Protein AF-A0A3D1ASD7-F1 (afdb_monomer_lite)

Foldseek 3Di:
DDDPPPPPDDDPPPPPDDDDDDDDDPVVQVVLCVVCVVVVHDSVVSVVVVVVVVVPPPPVVPDPDPVVVVVVVVVVCVCVVVDDPDDPCCPDPCNVCVPPD

Radius of gyration: 28.68 Å; chains: 1; bounding box: 88×44×46 Å

Sequence (101 aa):
MTILKLQALHEREVHISVRILIDIKPEVHQELSRQAAASGVEIGDYAASLLELAAHVPAELTEFSETTLAQTLQELAQFSHKIPLLPDEAFSRESLYRDHN

pLDDT: mean 79.61, std 16.66, range [39.66, 97.88]

Structure (mmCIF, N/CA/C/O backbone):
data_AF-A0A3D1ASD7-F1
#
_entry.id   AF-A0A3D1ASD7-F1
#
loop_
_atom_site.group_PDB
_atom_site.id
_atom_site.type_symbol
_atom_site.label_atom_id
_atom_site.label_alt_id
_atom_site.label_comp_id
_atom_site.label_asym_id
_atom_site.label_entity_id
_atom_site.label_seq_id
_atom_site.pdbx_PDB_ins_code
_atom_site.Cartn_x
_atom_site.Cartn_y
_atom_site.Cartn_z
_atom_site.occupancy
_atom_site.B_iso_or_equiv
_atom_site.auth_seq_id
_atom_site.auth_comp_id
_atom_site.auth_asym_id
_atom_site.auth_atom_id
_atom_site.pdbx_PDB_model_num
ATOM 1 N N . MET A 1 1 ? -42.836 26.581 -17.651 1.00 39.66 1 MET A N 1
ATOM 2 C CA . MET A 1 1 ? -41.770 26.836 -18.641 1.00 39.66 1 MET A CA 1
ATOM 3 C C . MET A 1 1 ? -40.619 27.520 -17.901 1.00 39.66 1 MET A C 1
ATOM 5 O O . MET A 1 1 ? -40.425 28.711 -18.049 1.00 39.66 1 MET A O 1
ATOM 9 N N . THR A 1 2 ? -39.964 26.926 -16.898 1.00 40.97 2 THR A N 1
ATOM 10 C CA . THR A 1 2 ? -39.354 25.585 -16.788 1.00 40.97 2 THR A CA 1
ATOM 11 C C . THR A 1 2 ? -38.426 25.320 -17.953 1.00 40.97 2 THR A C 1
ATOM 13 O O . THR A 1 2 ? -38.898 24.679 -18.871 1.00 40.97 2 THR A O 1
ATOM 16 N N . ILE A 1 3 ? -37.207 25.874 -17.941 1.00 44.91 3 ILE A N 1
ATOM 17 C CA . ILE A 1 3 ? -35.897 25.208 -18.124 1.00 44.91 3 ILE A CA 1
ATOM 18 C C . ILE A 1 3 ? -34.849 26.198 -17.559 1.00 44.91 3 ILE A C 1
ATOM 20 O O . ILE A 1 3 ? -35.084 27.398 -17.629 1.00 44.91 3 ILE A O 1
ATOM 24 N N . LEU A 1 4 ? -33.728 25.710 -17.012 1.00 43.75 4 LEU A N 1
ATOM 25 C CA . LEU A 1 4 ? -32.576 26.449 -16.439 1.00 43.75 4 LEU A CA 1
ATOM 26 C C . LEU A 1 4 ? -32.533 26.584 -14.903 1.00 43.75 4 LEU A C 1
ATOM 28 O O . LEU A 1 4 ? -32.092 27.583 -14.351 1.00 43.75 4 LEU A O 1
ATOM 32 N N . LYS A 1 5 ? -32.882 25.507 -14.190 1.00 51.91 5 LYS A N 1
ATOM 33 C CA . LYS A 1 5 ? -32.168 25.128 -12.951 1.00 51.91 5 LYS A CA 1
ATOM 34 C C . LYS A 1 5 ? -31.427 23.802 -13.162 1.00 51.91 5 LYS A C 1
ATOM 36 O O . LYS A 1 5 ? -31.602 22.864 -12.395 1.00 51.91 5 LYS A O 1
ATOM 41 N N . LEU A 1 6 ? -30.658 23.693 -14.248 1.00 50.25 6 LEU A N 1
ATOM 42 C CA . LEU A 1 6 ? -29.990 22.445 -14.633 1.00 50.25 6 LEU A CA 1
ATOM 43 C C . LEU A 1 6 ? -28.463 22.584 -14.690 1.00 50.25 6 LEU A C 1
ATOM 45 O O . LEU A 1 6 ? -27.847 22.226 -15.682 1.00 50.25 6 LEU A O 1
ATOM 49 N N . GLN A 1 7 ? -27.858 23.103 -13.620 1.00 50.31 7 GLN A N 1
ATOM 50 C CA . GLN A 1 7 ? -26.409 22.978 -13.382 1.00 50.31 7 GLN A CA 1
ATOM 51 C C . GLN A 1 7 ? -26.071 22.615 -11.923 1.00 50.31 7 GLN A C 1
ATOM 53 O O . GLN A 1 7 ? -24.938 22.771 -11.494 1.00 50.31 7 GLN A O 1
ATOM 58 N N . ALA A 1 8 ? -27.034 22.086 -11.158 1.00 51.97 8 ALA A N 1
ATOM 59 C CA . ALA A 1 8 ? -26.815 21.611 -9.784 1.00 51.97 8 ALA A CA 1
ATOM 60 C C . ALA A 1 8 ? -26.822 20.072 -9.672 1.00 51.97 8 ALA A C 1
ATOM 62 O O . ALA A 1 8 ? -27.269 19.520 -8.671 1.00 51.97 8 ALA A O 1
ATOM 63 N N . LEU A 1 9 ? -26.375 19.374 -10.717 1.00 51.78 9 LEU A N 1
ATOM 64 C CA . LEU A 1 9 ? -26.128 17.931 -10.704 1.00 51.78 9 LEU A CA 1
ATOM 65 C C . LEU A 1 9 ? -24.933 17.642 -11.623 1.00 51.78 9 LEU A C 1
ATOM 67 O O . LEU A 1 9 ? -25.093 17.115 -12.719 1.00 51.78 9 LEU A O 1
ATOM 71 N N . HIS A 1 10 ? -23.735 18.047 -11.210 1.00 45.78 10 HIS A N 1
ATOM 72 C CA . HIS A 1 10 ? -22.525 17.392 -11.696 1.00 45.78 10 HIS A CA 1
ATOM 73 C C . HIS A 1 10 ? -21.999 1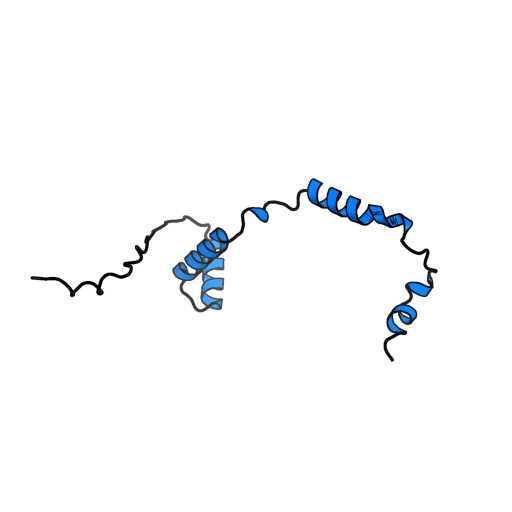6.543 -10.547 1.00 45.78 10 HIS A C 1
ATOM 75 O O . HIS A 1 10 ? -21.702 17.062 -9.476 1.00 45.78 10 HIS A O 1
ATOM 81 N N . GLU A 1 11 ? -22.034 15.234 -10.792 1.00 52.84 11 GLU A N 1
ATOM 82 C CA . GLU A 1 11 ? -21.264 14.203 -10.104 1.00 52.84 11 GLU A CA 1
ATOM 83 C C . GLU A 1 11 ? -21.487 14.117 -8.593 1.00 52.84 11 GLU A C 1
ATOM 85 O O . GLU A 1 11 ? -20.668 14.500 -7.766 1.00 52.84 11 GLU A O 1
ATOM 90 N N . ARG A 1 12 ? -22.588 13.457 -8.216 1.00 51.38 12 ARG A N 1
ATOM 91 C CA . ARG A 1 12 ? -22.486 12.577 -7.051 1.00 51.38 12 ARG A CA 1
ATOM 92 C C . ARG A 1 12 ? -21.546 11.447 -7.459 1.00 51.38 12 ARG A C 1
ATOM 94 O O . ARG A 1 12 ? -22.014 10.458 -8.019 1.00 51.38 12 ARG A O 1
ATOM 101 N N . GLU A 1 13 ? -20.245 11.618 -7.231 1.00 51.94 13 GLU A N 1
ATOM 102 C CA . GLU A 1 13 ? -19.344 10.478 -7.098 1.00 51.94 13 GLU A CA 1
ATOM 103 C C . GLU A 1 13 ? -20.025 9.508 -6.136 1.00 51.94 13 GLU A C 1
ATOM 105 O O . GLU A 1 13 ? -20.295 9.824 -4.972 1.00 51.94 13 GLU A O 1
ATOM 110 N N . VAL A 1 14 ? -20.417 8.345 -6.648 1.00 59.00 14 VAL A N 1
ATOM 111 C CA . VAL A 1 14 ? -20.879 7.263 -5.793 1.00 59.00 14 VAL A CA 1
ATOM 112 C C . VAL A 1 14 ? -19.628 6.780 -5.080 1.00 59.00 14 VAL A C 1
ATOM 114 O O . VAL A 1 14 ? -18.904 5.936 -5.595 1.00 59.00 14 VAL A O 1
ATOM 117 N N . HIS A 1 15 ? -19.349 7.347 -3.908 1.00 62.66 15 HIS A N 1
ATOM 118 C CA . HIS A 1 15 ? -18.397 6.762 -2.980 1.00 62.66 15 HIS A CA 1
ATOM 119 C C . HIS A 1 15 ? -18.934 5.380 -2.610 1.00 62.66 15 HIS A C 1
ATOM 121 O O . HIS A 1 15 ? -19.847 5.240 -1.791 1.00 62.66 15 HIS A O 1
ATOM 127 N N . ILE A 1 16 ? -18.404 4.348 -3.262 1.00 78.31 16 ILE A N 1
ATOM 128 C CA . ILE A 1 16 ? -18.653 2.965 -2.877 1.00 78.31 16 ILE A CA 1
ATOM 129 C C . ILE A 1 16 ? -17.920 2.772 -1.550 1.00 78.31 16 ILE A C 1
ATOM 131 O O . ILE A 1 16 ? -16.711 2.568 -1.513 1.00 78.31 16 ILE A O 1
ATOM 135 N N . SER A 1 17 ? -18.645 2.903 -0.440 1.00 79.88 17 SER A N 1
ATOM 136 C CA . SER A 1 17 ? -18.106 2.597 0.882 1.00 79.88 17 SER A CA 1
ATOM 137 C C . SER A 1 17 ? -18.180 1.090 1.103 1.00 79.88 17 SER A C 1
ATOM 139 O O . SER A 1 17 ? -19.266 0.509 1.137 1.00 79.88 17 SER A O 1
ATOM 141 N N . VAL A 1 18 ? -17.017 0.460 1.249 1.00 82.44 18 VAL A N 1
ATOM 142 C CA . VAL A 1 18 ? -16.884 -0.959 1.587 1.00 82.44 18 VAL A CA 1
ATOM 143 C C . VAL A 1 18 ? -16.427 -1.067 3.039 1.00 82.44 18 VAL A C 1
ATOM 145 O O . VAL A 1 18 ? -15.540 -0.336 3.472 1.00 82.44 18 VAL A O 1
ATOM 148 N N . ARG A 1 19 ? -17.031 -1.979 3.808 1.00 89.19 19 ARG A N 1
ATOM 149 C CA . ARG A 1 19 ? -16.563 -2.353 5.150 1.00 89.19 19 ARG A CA 1
ATOM 150 C C . ARG A 1 19 ? -16.084 -3.793 5.117 1.00 89.19 19 ARG A C 1
ATOM 152 O O . ARG A 1 19 ? -16.832 -4.674 4.704 1.00 89.19 19 ARG A O 1
ATOM 159 N N . ILE A 1 20 ? -14.857 -4.014 5.568 1.00 87.25 20 ILE A N 1
ATOM 160 C CA . ILE A 1 20 ? -14.216 -5.327 5.601 1.00 87.25 20 ILE A CA 1
ATOM 161 C C . ILE A 1 20 ? -13.856 -5.622 7.057 1.00 87.25 20 ILE A C 1
ATOM 163 O O . ILE A 1 20 ? -13.327 -4.753 7.747 1.00 87.25 20 ILE A O 1
ATOM 167 N N . LEU A 1 21 ? -14.162 -6.832 7.524 1.00 92.50 21 LEU A N 1
ATOM 168 C CA . LEU A 1 21 ? -13.606 -7.369 8.764 1.00 92.50 21 LEU A CA 1
ATOM 169 C C . LEU A 1 21 ? -12.530 -8.385 8.397 1.00 92.50 21 LEU A C 1
ATOM 171 O O . LEU A 1 21 ? -12.763 -9.251 7.555 1.00 92.50 21 LEU A O 1
ATOM 175 N N . ILE A 1 22 ? -11.360 -8.254 9.012 1.00 90.19 22 ILE A N 1
ATOM 176 C CA . ILE A 1 22 ? -10.204 -9.108 8.752 1.00 90.19 22 ILE A CA 1
ATOM 177 C C . ILE A 1 22 ? -9.676 -9.586 10.097 1.00 90.19 22 ILE A C 1
ATOM 179 O O . ILE A 1 22 ? -9.293 -8.773 10.938 1.00 90.19 22 ILE A O 1
ATOM 183 N N . ASP A 1 23 ? -9.626 -10.900 10.277 1.00 95.00 23 ASP A N 1
ATOM 184 C CA . ASP A 1 23 ? -8.918 -11.500 11.399 1.00 95.00 23 ASP A CA 1
ATOM 185 C C . ASP A 1 23 ? -7.422 -11.533 11.080 1.00 95.00 23 ASP A C 1
ATOM 187 O O . ASP A 1 23 ? -6.980 -12.177 10.125 1.00 95.00 23 ASP A O 1
ATOM 191 N N . ILE A 1 24 ? -6.631 -10.832 11.887 1.00 94.25 24 ILE A N 1
ATOM 192 C CA . ILE A 1 24 ? -5.173 -10.809 11.777 1.00 94.25 24 ILE A CA 1
ATOM 193 C C . ILE A 1 24 ? -4.537 -11.352 13.049 1.00 94.25 24 ILE A C 1
ATOM 195 O O . ILE A 1 24 ? -5.100 -11.278 14.142 1.00 94.25 24 ILE A O 1
ATOM 199 N N . LYS A 1 25 ? -3.332 -11.903 12.904 1.00 97.75 25 LYS A N 1
ATOM 200 C CA . LYS A 1 25 ? -2.566 -12.396 14.049 1.00 97.75 25 LYS A CA 1
ATOM 201 C C . LYS A 1 25 ? -2.216 -11.241 15.005 1.00 97.75 25 LYS A C 1
ATOM 203 O O . LYS A 1 25 ? -1.973 -10.127 14.527 1.00 97.75 25 LYS A O 1
ATOM 208 N N . PRO A 1 26 ? -2.119 -11.487 16.324 1.00 97.25 26 PRO A N 1
ATOM 209 C CA . PRO A 1 26 ? -1.800 -10.446 17.303 1.00 97.25 26 PRO A CA 1
ATOM 210 C C . PRO A 1 26 ? -0.493 -9.699 17.009 1.00 97.25 26 PRO A C 1
ATOM 212 O O . PRO A 1 26 ? -0.427 -8.484 17.184 1.00 97.25 26 PRO A O 1
ATOM 215 N N . GLU A 1 27 ? 0.529 -10.398 16.514 1.00 97.06 27 GLU A N 1
ATOM 216 C CA . GLU A 1 27 ? 1.836 -9.810 16.196 1.00 97.06 27 GLU A CA 1
ATOM 217 C C . GLU A 1 27 ? 1.730 -8.825 15.024 1.00 97.06 27 GLU A C 1
ATOM 219 O O . GLU A 1 27 ? 2.351 -7.765 15.027 1.00 97.06 27 GLU A O 1
ATOM 224 N N . VAL A 1 28 ? 0.881 -9.147 14.043 1.00 96.25 28 VAL A N 1
ATOM 225 C CA . VAL A 1 28 ? 0.615 -8.284 12.885 1.00 96.25 28 VAL A CA 1
ATOM 226 C C . VAL A 1 28 ? -0.157 -7.040 13.318 1.00 96.25 28 VAL A C 1
ATOM 228 O O . VAL A 1 28 ? 0.170 -5.940 12.886 1.00 96.25 28 VAL A O 1
ATOM 231 N N . HIS A 1 29 ? -1.131 -7.185 14.221 1.00 96.31 29 HIS A N 1
ATOM 232 C CA . HIS A 1 29 ? -1.872 -6.047 14.766 1.00 96.31 29 HIS A CA 1
ATOM 233 C C . HIS A 1 29 ? -0.961 -5.071 15.529 1.00 96.31 29 HIS A C 1
ATOM 235 O O . HIS A 1 29 ? -1.085 -3.856 15.377 1.00 96.31 29 HIS A O 1
ATOM 241 N N . GLN A 1 30 ? -0.040 -5.585 16.352 1.00 97.31 30 GLN A N 1
ATOM 242 C CA . GLN A 1 30 ? 0.919 -4.749 17.085 1.00 97.31 30 GLN A CA 1
ATOM 243 C C . GLN A 1 30 ? 1.813 -3.951 16.137 1.00 97.31 30 GLN A C 1
ATOM 245 O O . GLN A 1 30 ? 2.007 -2.752 16.334 1.00 97.31 30 GLN A O 1
ATOM 250 N N . GLU A 1 31 ? 2.317 -4.600 15.090 1.00 97.50 31 GLU A N 1
ATOM 251 C CA . GLU A 1 31 ? 3.170 -3.942 14.108 1.00 97.50 31 GLU A CA 1
ATOM 252 C C . GLU A 1 31 ? 2.405 -2.886 13.298 1.00 97.50 31 GLU A C 1
ATOM 254 O O . GLU A 1 31 ? 2.890 -1.764 13.154 1.00 97.50 31 GLU A O 1
ATOM 259 N N . LEU A 1 32 ? 1.173 -3.183 12.868 1.00 96.12 32 LEU A N 1
ATOM 260 C CA . LEU A 1 32 ? 0.293 -2.198 12.229 1.00 96.12 32 LEU A CA 1
ATOM 261 C C . LEU A 1 32 ? 0.047 -0.986 13.131 1.00 96.12 32 LEU A C 1
ATOM 263 O O . LEU A 1 32 ? 0.151 0.149 12.677 1.00 96.12 32 LEU A O 1
ATOM 267 N N . SER A 1 33 ? -0.235 -1.210 14.417 1.00 96.75 33 SER A N 1
ATOM 268 C CA . SER A 1 33 ? -0.445 -0.126 15.380 1.00 96.75 33 SER A CA 1
ATOM 269 C C . SER A 1 33 ? 0.805 0.740 15.550 1.00 96.75 33 SER A C 1
ATOM 271 O O . SER A 1 33 ? 0.697 1.964 15.610 1.00 96.75 33 SER A O 1
ATOM 273 N N . ARG A 1 34 ? 1.992 0.124 15.603 1.00 97.81 34 ARG A N 1
ATOM 274 C CA . ARG A 1 34 ? 3.273 0.834 15.704 1.00 97.81 34 ARG A CA 1
ATOM 275 C C . ARG A 1 34 ? 3.531 1.696 14.469 1.00 97.81 34 ARG A C 1
ATOM 277 O O . ARG A 1 34 ? 3.969 2.838 14.602 1.00 97.81 34 ARG A O 1
ATOM 284 N N . GLN A 1 35 ? 3.275 1.154 13.282 1.00 97.88 35 GLN A N 1
ATOM 285 C CA . GLN A 1 35 ? 3.464 1.861 12.017 1.00 97.88 35 GLN A CA 1
ATOM 286 C C . GLN A 1 35 ? 2.460 3.008 11.854 1.00 97.88 35 GLN A C 1
ATOM 288 O O . GLN A 1 35 ? 2.871 4.122 11.540 1.00 97.88 35 GLN A O 1
ATOM 293 N N . ALA A 1 36 ? 1.184 2.777 12.174 1.00 97.56 36 ALA A N 1
ATOM 294 C CA . ALA A 1 36 ? 0.151 3.810 12.175 1.00 97.56 36 ALA A CA 1
ATOM 295 C C . ALA A 1 36 ? 0.521 4.977 13.108 1.00 97.56 36 ALA A C 1
ATOM 297 O O . ALA A 1 36 ? 0.498 6.135 12.692 1.00 97.56 36 ALA A O 1
ATOM 298 N N . ALA A 1 37 ? 0.987 4.674 14.327 1.00 97.62 37 ALA A N 1
ATOM 299 C CA . ALA A 1 37 ? 1.463 5.683 15.272 1.00 97.62 37 ALA A CA 1
ATOM 300 C C . ALA A 1 37 ? 2.683 6.461 14.746 1.00 97.62 37 ALA A C 1
ATOM 302 O O . ALA A 1 37 ? 2.747 7.678 14.903 1.00 97.62 37 ALA A O 1
ATOM 303 N N . ALA A 1 38 ? 3.632 5.787 14.085 1.00 97.62 38 ALA A N 1
ATOM 304 C CA . ALA A 1 38 ? 4.779 6.444 13.453 1.00 97.62 38 ALA A CA 1
ATOM 305 C C . ALA A 1 38 ? 4.365 7.360 12.286 1.00 97.62 38 ALA A C 1
ATOM 307 O O . ALA A 1 38 ? 5.030 8.361 12.026 1.00 97.62 38 ALA A O 1
ATOM 308 N N . SER A 1 39 ? 3.266 7.034 11.604 1.00 94.94 39 SER A N 1
ATOM 309 C CA . SER A 1 39 ? 2.654 7.849 10.551 1.00 94.94 39 SER A CA 1
ATOM 310 C C . SER A 1 39 ? 1.655 8.892 11.076 1.00 94.94 39 SER A C 1
ATOM 312 O O . SER A 1 39 ? 1.172 9.702 10.291 1.00 94.94 39 SER A O 1
ATOM 314 N N . GLY A 1 40 ? 1.362 8.908 12.383 1.00 97.56 40 GLY A N 1
ATOM 315 C CA . GLY A 1 40 ? 0.432 9.853 13.007 1.00 97.56 40 GLY A CA 1
ATOM 316 C C . GLY A 1 40 ? -1.036 9.658 12.611 1.00 97.56 40 GLY A C 1
ATOM 317 O O . GLY A 1 40 ? -1.801 10.618 12.663 1.00 97.56 40 GLY A O 1
ATOM 318 N N . VAL A 1 41 ? -1.423 8.448 12.199 1.00 97.12 41 VAL A N 1
ATOM 319 C CA . VAL A 1 41 ? -2.784 8.109 11.750 1.00 97.12 41 VAL A CA 1
ATOM 320 C C . VAL A 1 41 ? -3.383 6.983 12.592 1.00 97.12 41 VAL A C 1
ATOM 322 O O . VAL A 1 41 ? -2.662 6.226 13.245 1.00 97.12 41 VAL A O 1
ATOM 325 N N . GLU A 1 42 ? -4.707 6.849 12.560 1.00 96.38 42 GLU A N 1
ATOM 326 C CA . GLU A 1 42 ? -5.399 5.729 13.196 1.00 96.38 42 GLU A CA 1
ATOM 327 C C . GLU A 1 42 ? -5.134 4.414 12.451 1.00 96.38 42 GLU A C 1
ATOM 329 O O . GLU A 1 42 ? -4.925 4.383 11.236 1.00 96.38 42 GLU A O 1
ATOM 334 N N . ILE A 1 43 ? -5.186 3.293 13.178 1.00 94.94 43 ILE A N 1
ATOM 335 C CA . ILE A 1 43 ? -4.882 1.967 12.615 1.00 94.94 43 ILE A CA 1
ATOM 336 C C . ILE A 1 43 ? -5.798 1.600 11.436 1.00 94.94 43 ILE A C 1
ATOM 338 O O . ILE A 1 43 ? -5.3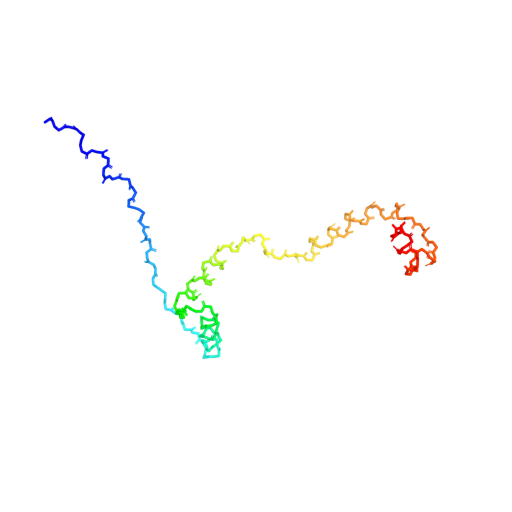48 0.962 10.487 1.00 94.94 43 ILE A O 1
ATOM 342 N N . GLY A 1 44 ? -7.067 2.024 11.475 1.00 92.31 44 GLY A N 1
ATOM 343 C CA . GLY A 1 44 ? -8.033 1.784 10.401 1.00 92.31 44 GLY A CA 1
ATOM 344 C C . GLY A 1 44 ? -7.677 2.524 9.112 1.00 92.31 44 GLY A C 1
ATOM 345 O O . GLY A 1 44 ? -7.701 1.921 8.041 1.00 92.31 44 GLY A O 1
ATOM 346 N N . ASP A 1 45 ? -7.279 3.791 9.222 1.00 94.56 45 ASP A N 1
ATOM 347 C CA . ASP A 1 45 ? -6.880 4.615 8.075 1.00 94.56 45 ASP A CA 1
ATOM 348 C C . ASP A 1 45 ? -5.552 4.130 7.484 1.00 94.56 45 ASP A C 1
ATOM 350 O O . ASP A 1 45 ? -5.381 4.070 6.263 1.00 94.56 45 ASP A O 1
ATOM 354 N N . TYR A 1 46 ? -4.625 3.702 8.347 1.00 95.69 46 TYR A N 1
ATOM 355 C CA . TYR A 1 46 ? -3.377 3.079 7.918 1.00 95.69 46 TYR A CA 1
ATOM 356 C C . TYR A 1 46 ? -3.631 1.768 7.161 1.00 95.69 46 TYR A C 1
ATOM 358 O O . TYR A 1 46 ? -3.093 1.562 6.075 1.00 95.69 46 TYR A O 1
ATOM 366 N N . ALA A 1 47 ? -4.499 0.899 7.689 1.00 93.75 47 ALA A N 1
ATOM 367 C CA . ALA A 1 47 ? -4.870 -0.353 7.035 1.00 93.75 47 ALA A CA 1
ATOM 368 C C . ALA A 1 47 ? -5.566 -0.123 5.683 1.00 93.75 47 ALA A C 1
ATOM 370 O O . ALA A 1 47 ? -5.260 -0.820 4.716 1.00 93.75 47 ALA A O 1
ATOM 371 N N . ALA A 1 48 ? -6.459 0.868 5.591 1.00 92.25 48 ALA A N 1
ATOM 372 C CA . ALA A 1 48 ? -7.090 1.252 4.330 1.00 92.25 48 ALA A CA 1
ATOM 373 C C . ALA A 1 48 ? -6.050 1.728 3.303 1.00 92.25 48 ALA A C 1
ATOM 375 O O . ALA A 1 48 ? -6.041 1.245 2.173 1.00 92.25 48 ALA A O 1
ATOM 376 N N . SER A 1 49 ? -5.104 2.572 3.726 1.00 92.75 49 SER A N 1
ATOM 377 C CA . SER A 1 49 ? -4.010 3.048 2.869 1.00 92.75 49 SER A CA 1
ATOM 378 C C . SER A 1 49 ? -3.155 1.893 2.333 1.00 92.75 49 SER A C 1
ATOM 380 O O . SER A 1 49 ? -2.789 1.874 1.160 1.00 92.75 49 SER A O 1
ATOM 382 N N . LEU A 1 50 ? -2.859 0.885 3.163 1.00 92.69 50 LEU A N 1
ATOM 383 C CA . LEU A 1 50 ? -2.1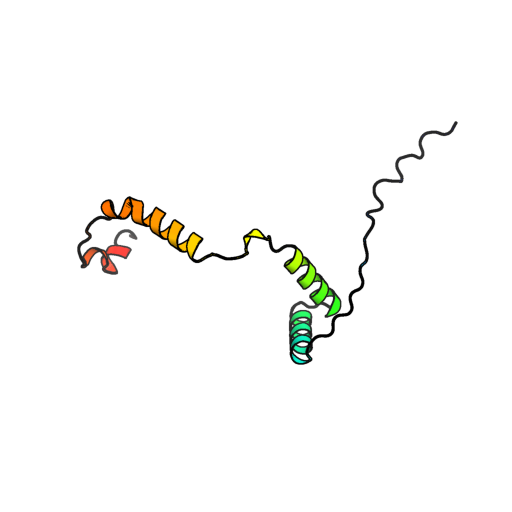32 -0.311 2.725 1.00 92.69 50 LEU A CA 1
ATOM 384 C C . LEU A 1 50 ? -2.913 -1.127 1.685 1.00 92.69 50 LEU A C 1
ATOM 386 O O . LEU A 1 50 ? -2.312 -1.643 0.744 1.00 92.69 50 LEU A O 1
ATOM 390 N N . LEU A 1 51 ? -4.237 -1.237 1.832 1.00 91.06 51 LEU A N 1
ATOM 391 C CA . LEU A 1 51 ? -5.090 -1.914 0.851 1.00 91.06 51 LEU A CA 1
ATOM 392 C C . LEU A 1 51 ? -5.138 -1.153 -0.479 1.00 91.06 51 LEU A C 1
ATOM 394 O O . LEU A 1 51 ? -5.066 -1.778 -1.535 1.00 91.06 51 LEU A O 1
ATOM 398 N N . GLU A 1 52 ? -5.207 0.178 -0.441 1.00 90.38 52 GLU A N 1
ATOM 399 C CA . GLU A 1 52 ? -5.153 1.027 -1.636 1.00 90.38 52 GLU A CA 1
ATOM 400 C C . GLU A 1 52 ? -3.811 0.896 -2.363 1.00 90.38 52 GLU A C 1
ATOM 402 O O . GLU A 1 52 ? -3.782 0.711 -3.581 1.00 90.38 52 GLU A O 1
ATOM 407 N N . LEU A 1 53 ? -2.701 0.910 -1.617 1.00 90.00 53 LEU A N 1
ATOM 408 C CA . LEU A 1 53 ? -1.362 0.679 -2.161 1.00 90.00 53 LEU A CA 1
ATOM 409 C C . LEU A 1 53 ? -1.243 -0.708 -2.798 1.00 90.00 53 LEU A C 1
ATOM 411 O O . LEU A 1 53 ? -0.734 -0.827 -3.910 1.00 90.00 53 LEU A O 1
ATOM 415 N N . ALA A 1 54 ? -1.740 -1.750 -2.125 1.00 87.00 54 ALA A N 1
ATOM 416 C CA . ALA A 1 54 ? -1.727 -3.116 -2.642 1.00 87.00 54 ALA A CA 1
ATOM 417 C C . ALA A 1 54 ? -2.575 -3.264 -3.915 1.00 87.00 54 ALA A C 1
ATOM 419 O O . ALA A 1 54 ? -2.178 -3.974 -4.836 1.00 87.00 54 ALA A O 1
ATOM 420 N N . ALA A 1 55 ? -3.710 -2.566 -3.999 1.00 85.75 55 ALA A N 1
ATOM 421 C CA . ALA A 1 55 ? -4.547 -2.537 -5.196 1.00 85.75 55 ALA A CA 1
ATOM 422 C C . ALA A 1 55 ? -3.880 -1.800 -6.371 1.00 85.75 55 ALA A C 1
ATOM 424 O O . ALA A 1 55 ? -4.197 -2.078 -7.526 1.00 85.75 55 ALA A O 1
ATOM 425 N N . HIS A 1 56 ? -2.960 -0.875 -6.082 1.00 81.31 56 HIS A N 1
ATOM 426 C CA . HIS A 1 56 ? -2.198 -0.134 -7.084 1.00 81.31 56 HIS A CA 1
ATOM 427 C C . HIS A 1 56 ? -0.977 -0.883 -7.620 1.00 81.31 56 HIS A C 1
ATOM 429 O O . HIS A 1 56 ? -0.374 -0.413 -8.584 1.00 81.31 56 HIS A O 1
ATOM 435 N N . VAL A 1 57 ? -0.589 -2.015 -7.022 1.00 67.00 57 VAL A N 1
ATOM 436 C CA . VAL A 1 57 ? 0.529 -2.822 -7.523 1.00 67.00 57 VAL A CA 1
ATOM 437 C C . VAL A 1 57 ? 0.153 -3.316 -8.925 1.00 67.00 57 VAL A C 1
ATOM 439 O O . VAL A 1 57 ? -0.778 -4.117 -9.049 1.00 67.00 57 VAL A O 1
ATOM 442 N N . PRO A 1 58 ? 0.828 -2.854 -9.998 1.00 59.88 58 PRO A N 1
ATOM 443 C CA . PRO A 1 58 ? 0.523 -3.339 -11.331 1.00 59.88 58 PRO A CA 1
ATOM 444 C C . PRO A 1 58 ? 0.784 -4.843 -11.363 1.00 59.88 58 PRO A C 1
ATOM 446 O O . PRO A 1 58 ? 1.829 -5.314 -10.909 1.00 59.88 58 PRO A O 1
ATOM 449 N N . ALA A 1 59 ? -0.153 -5.595 -11.937 1.00 58.22 59 ALA A N 1
ATOM 450 C CA . ALA A 1 59 ? -0.037 -7.044 -12.108 1.00 58.22 59 ALA A CA 1
ATOM 451 C C . ALA A 1 59 ? 1.219 -7.463 -12.910 1.00 58.22 59 ALA A C 1
ATOM 453 O O . ALA A 1 59 ? 1.566 -8.639 -12.950 1.00 58.22 59 ALA A O 1
ATOM 454 N N . GLU A 1 60 ? 1.930 -6.514 -13.523 1.00 54.94 60 GLU A N 1
ATOM 455 C CA . GLU A 1 60 ? 3.194 -6.721 -14.236 1.00 54.94 60 GLU A CA 1
ATOM 456 C C . GLU A 1 60 ? 4.429 -6.841 -13.328 1.00 54.94 60 GLU A C 1
ATOM 458 O O . GLU A 1 60 ? 5.500 -7.191 -13.812 1.00 54.94 60 GLU A O 1
ATOM 463 N N . LEU A 1 61 ? 4.312 -6.617 -12.014 1.00 53.09 61 LEU A N 1
ATOM 464 C CA . LEU A 1 61 ? 5.388 -6.954 -11.066 1.00 53.09 61 LEU A CA 1
ATOM 465 C C . LEU A 1 61 ? 5.384 -8.434 -10.665 1.00 53.09 61 LEU A C 1
ATOM 467 O O . LEU A 1 61 ? 6.179 -8.853 -9.820 1.00 53.09 61 LEU A O 1
ATOM 471 N N . THR A 1 62 ? 4.503 -9.230 -11.274 1.00 53.81 62 THR A N 1
ATOM 472 C CA . THR A 1 62 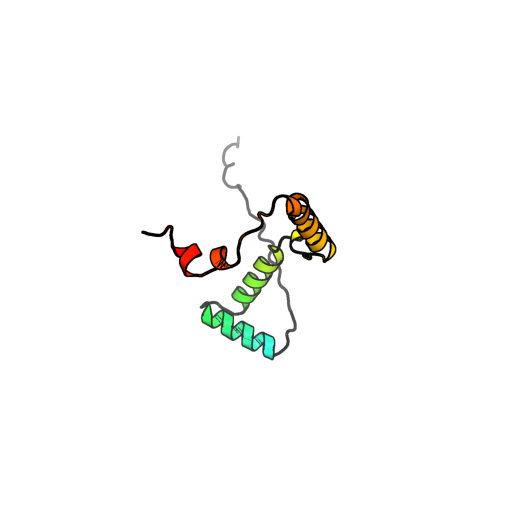? 4.491 -10.676 -11.097 1.00 53.81 62 THR A CA 1
ATOM 473 C C . THR A 1 62 ? 5.696 -11.257 -11.831 1.00 53.81 62 THR A C 1
ATOM 475 O O . THR A 1 62 ? 5.653 -11.533 -13.023 1.00 53.81 62 THR A O 1
ATOM 478 N N . GLU A 1 63 ? 6.767 -11.415 -11.060 1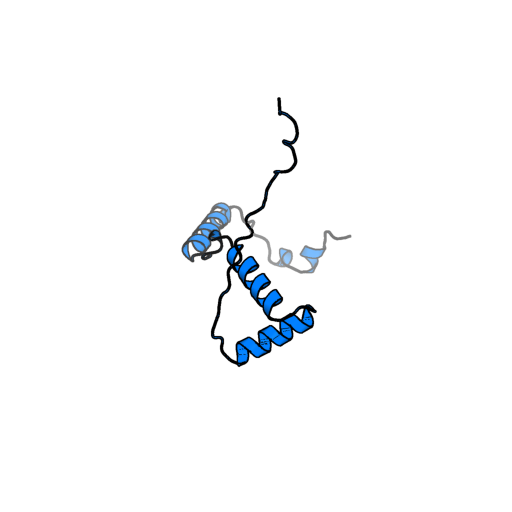.00 55.88 63 GLU A N 1
ATOM 479 C CA . GLU A 1 63 ? 7.929 -12.249 -11.338 1.00 55.88 63 GLU A CA 1
ATOM 480 C C . GLU A 1 63 ? 8.864 -11.713 -12.430 1.00 55.88 63 GLU A C 1
ATOM 482 O O . GLU A 1 63 ? 8.652 -11.852 -13.634 1.00 55.88 63 GLU A O 1
ATOM 487 N N . PHE A 1 64 ? 10.032 -11.236 -11.988 1.00 56.44 64 PHE A N 1
ATOM 488 C CA . PHE A 1 64 ? 11.258 -11.496 -12.739 1.00 56.44 64 PHE A CA 1
ATOM 489 C C . PHE A 1 64 ? 11.406 -13.018 -12.849 1.00 56.44 64 PHE A C 1
ATOM 491 O O . PHE A 1 64 ? 12.040 -13.659 -12.013 1.00 56.44 64 PHE A O 1
ATOM 498 N N . SER A 1 65 ? 10.738 -13.611 -13.836 1.00 68.88 65 SER A N 1
ATOM 499 C CA . SER A 1 65 ? 10.832 -15.039 -14.089 1.00 68.88 65 SER A CA 1
ATOM 500 C C . SER A 1 65 ? 12.286 -15.374 -14.424 1.00 68.88 65 SER A C 1
ATOM 502 O O . SER A 1 65 ? 12.980 -14.580 -15.071 1.00 68.88 65 SER A O 1
ATOM 504 N N . GLU A 1 66 ? 12.763 -16.553 -14.017 1.00 73.81 66 GLU A N 1
ATOM 505 C CA . GLU A 1 66 ? 14.100 -17.031 -14.405 1.00 73.81 66 GLU A CA 1
ATOM 506 C C . GLU A 1 66 ? 14.297 -16.957 -15.927 1.00 73.81 66 GLU A C 1
ATOM 508 O O . GLU A 1 66 ? 15.386 -16.650 -16.412 1.00 73.81 66 GLU A O 1
ATOM 513 N N . THR A 1 67 ? 13.215 -17.152 -16.685 1.00 78.12 67 THR A N 1
ATOM 514 C CA . THR A 1 67 ? 13.181 -17.003 -18.139 1.00 78.12 67 THR A CA 1
ATOM 515 C C . THR A 1 67 ? 13.420 -15.569 -18.612 1.00 78.12 67 THR A C 1
ATOM 517 O O . THR A 1 67 ? 14.212 -15.380 -19.533 1.00 78.12 67 THR A O 1
ATOM 520 N N . THR A 1 68 ? 12.820 -14.560 -17.975 1.00 80.56 68 THR A N 1
ATOM 521 C CA . THR A 1 68 ? 13.050 -13.141 -18.303 1.00 80.56 68 THR A CA 1
ATOM 522 C C . THR A 1 68 ? 14.500 -12.757 -18.021 1.00 80.56 68 THR A C 1
ATOM 524 O O . THR A 1 68 ? 15.156 -12.151 -18.865 1.00 80.56 68 THR A O 1
ATOM 527 N N . LEU A 1 69 ? 15.039 -13.168 -16.869 1.00 85.25 69 LEU A N 1
ATOM 528 C CA . LEU A 1 69 ? 16.435 -12.910 -16.516 1.00 85.25 69 LEU A CA 1
ATOM 529 C C . LEU A 1 69 ? 17.397 -13.564 -17.518 1.00 85.25 69 LEU A C 1
ATOM 531 O O . LEU A 1 69 ? 18.324 -12.913 -17.997 1.00 85.25 69 LEU A O 1
ATOM 535 N N . ALA A 1 70 ? 17.165 -14.832 -17.868 1.00 85.06 70 ALA A N 1
ATOM 536 C CA . ALA A 1 70 ? 17.984 -15.547 -18.842 1.00 85.06 70 ALA A CA 1
ATOM 537 C C . ALA A 1 70 ? 17.953 -14.878 -20.226 1.00 85.06 70 ALA A C 1
ATOM 539 O O . ALA A 1 70 ? 18.997 -14.744 -20.865 1.00 85.06 70 ALA A O 1
ATOM 540 N N . GLN A 1 71 ? 16.784 -14.407 -20.669 1.00 87.50 71 GLN A N 1
ATOM 541 C CA . GLN A 1 71 ? 16.637 -13.666 -21.924 1.00 87.50 71 GLN A CA 1
ATOM 542 C C . GLN A 1 71 ? 17.419 -12.350 -21.899 1.00 87.50 71 GLN A C 1
ATOM 544 O O . GLN A 1 71 ? 18.203 -12.096 -22.811 1.00 87.50 71 GLN A O 1
ATOM 549 N N . THR A 1 72 ? 17.292 -11.559 -20.831 1.00 85.81 72 THR A N 1
ATOM 550 C CA . THR A 1 72 ? 18.050 -10.310 -20.676 1.00 85.81 72 THR A CA 1
ATOM 551 C C . THR A 1 72 ? 19.561 -10.557 -20.659 1.00 85.81 72 THR A C 1
ATOM 553 O O . THR A 1 72 ? 20.317 -9.844 -21.316 1.00 85.81 72 THR A O 1
ATOM 556 N N . LEU A 1 73 ? 20.031 -11.592 -19.955 1.00 89.00 73 LEU A N 1
ATOM 557 C CA . LEU A 1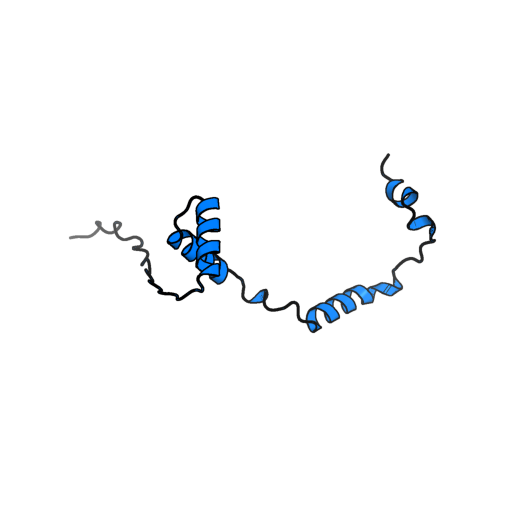 73 ? 21.452 -11.952 -19.943 1.00 89.00 73 LEU A CA 1
ATOM 558 C C . LEU A 1 73 ? 21.945 -12.391 -21.327 1.00 89.00 73 LEU A C 1
ATOM 560 O O . LEU A 1 73 ? 23.061 -12.046 -21.716 1.00 89.00 73 LEU A O 1
ATOM 564 N N . GLN A 1 74 ? 21.116 -13.101 -22.094 1.00 89.62 74 GLN A N 1
ATOM 565 C CA . GLN A 1 74 ? 21.446 -13.504 -23.459 1.00 89.62 74 GLN A CA 1
ATOM 566 C C . GLN A 1 74 ? 21.511 -12.304 -24.417 1.00 89.62 74 GLN A C 1
ATOM 568 O O . GLN A 1 74 ? 22.426 -12.224 -25.238 1.00 89.62 74 GLN A O 1
ATOM 573 N N . GLU A 1 75 ? 20.602 -11.337 -24.279 1.00 88.19 75 GLU A N 1
ATOM 574 C CA . GLU A 1 75 ? 20.638 -10.073 -25.024 1.00 88.19 75 GLU A CA 1
ATOM 575 C C . GLU A 1 75 ? 21.881 -9.240 -24.693 1.00 88.19 75 GLU A C 1
ATOM 577 O O . GLU A 1 75 ? 22.475 -8.641 -25.586 1.00 88.19 75 GLU A O 1
ATOM 582 N N . LEU A 1 76 ? 22.330 -9.217 -23.439 1.00 85.56 76 LEU A N 1
ATOM 583 C CA . LEU A 1 76 ? 23.575 -8.537 -23.071 1.00 85.56 76 LEU A CA 1
ATOM 584 C C . LEU A 1 76 ? 24.809 -9.281 -23.605 1.00 85.56 76 LEU A C 1
ATOM 586 O O . LEU A 1 76 ? 25.755 -8.661 -24.097 1.00 85.56 76 LEU A O 1
ATOM 590 N N . ALA A 1 77 ? 24.784 -10.614 -23.576 1.00 86.94 77 ALA A N 1
ATOM 591 C CA . ALA A 1 77 ? 25.862 -11.454 -24.086 1.00 86.94 77 ALA A CA 1
ATOM 592 C C . ALA A 1 77 ? 26.016 -11.385 -25.616 1.00 86.94 77 ALA A C 1
ATOM 594 O O . ALA A 1 77 ? 27.107 -11.658 -26.119 1.00 86.94 77 ALA A O 1
ATOM 595 N N . GLN A 1 78 ? 24.984 -10.964 -26.362 1.00 87.06 78 GLN A N 1
ATOM 596 C CA . GLN A 1 78 ? 25.033 -10.856 -27.828 1.00 87.06 78 GLN A CA 1
ATOM 597 C C . GLN A 1 78 ? 26.152 -9.925 -28.329 1.00 87.06 78 GLN A C 1
ATOM 599 O O . GLN A 1 78 ? 26.604 -10.059 -29.459 1.00 87.06 78 GLN A O 1
ATOM 604 N N . PHE A 1 79 ? 26.622 -8.991 -27.493 1.00 82.38 79 PHE A N 1
ATOM 605 C CA . PHE A 1 79 ? 27.737 -8.095 -27.804 1.00 82.38 79 PHE A CA 1
ATOM 606 C C . PHE A 1 79 ? 29.023 -8.442 -27.047 1.00 82.38 79 PHE A C 1
ATOM 608 O O . PHE A 1 79 ? 29.965 -7.653 -27.064 1.00 82.38 79 PHE A O 1
ATOM 615 N N . SER A 1 80 ? 29.110 -9.621 -26.422 1.00 80.31 80 SER A N 1
ATOM 616 C CA . SER A 1 80 ? 30.282 -10.053 -25.646 1.00 80.31 80 SER A CA 1
ATOM 617 C C . SER A 1 80 ? 31.572 -10.033 -26.475 1.00 80.31 80 SER A C 1
ATOM 619 O O . SER A 1 80 ? 32.618 -9.606 -25.998 1.00 80.31 80 SER A O 1
ATOM 621 N N . HIS A 1 81 ? 31.487 -10.354 -27.768 1.00 80.12 81 HIS A N 1
ATOM 622 C CA . HIS A 1 81 ? 32.612 -10.269 -28.705 1.00 80.12 81 HIS A CA 1
ATOM 623 C C . HIS A 1 81 ? 33.100 -8.831 -28.990 1.00 80.12 81 HIS A C 1
ATOM 625 O O . HIS A 1 81 ? 34.079 -8.649 -29.707 1.00 80.12 81 HIS A O 1
ATOM 631 N N . LYS A 1 82 ? 32.406 -7.798 -28.490 1.00 82.94 82 LYS A N 1
ATOM 632 C CA . LYS A 1 82 ? 32.843 -6.392 -28.531 1.00 82.94 82 LYS A CA 1
ATOM 633 C C . LYS A 1 82 ? 33.465 -5.926 -27.211 1.00 82.94 82 LYS A C 1
ATOM 635 O O . LYS A 1 82 ? 33.868 -4.769 -27.134 1.00 82.94 82 LYS A O 1
ATOM 640 N N . ILE A 1 83 ? 33.530 -6.781 -26.186 1.00 81.25 83 ILE A N 1
ATOM 641 C CA . ILE A 1 83 ? 34.176 -6.433 -24.920 1.00 81.25 83 ILE A CA 1
ATOM 642 C C . ILE A 1 83 ? 35.686 -6.337 -25.178 1.00 81.25 83 ILE A C 1
ATOM 644 O O . ILE A 1 83 ? 36.291 -7.323 -25.608 1.00 81.25 83 ILE A O 1
ATOM 648 N N . PRO A 1 84 ? 36.307 -5.163 -24.968 1.00 79.38 84 PRO A N 1
ATOM 649 C CA . PRO A 1 84 ? 37.737 -5.011 -25.177 1.00 79.38 84 PRO A CA 1
ATOM 650 C C . PRO A 1 84 ? 38.506 -5.861 -24.163 1.00 79.38 84 PRO A C 1
ATOM 652 O O . PRO A 1 84 ? 38.169 -5.889 -22.980 1.00 79.38 84 PRO A O 1
ATOM 655 N N . LEU A 1 85 ? 39.566 -6.528 -24.624 1.00 82.69 85 LEU A N 1
ATOM 656 C CA . LEU A 1 85 ? 40.553 -7.117 -23.725 1.00 82.69 85 LEU A CA 1
ATOM 657 C C . LEU A 1 85 ? 41.316 -5.969 -23.074 1.00 82.69 85 LEU A C 1
ATOM 659 O O . LEU A 1 85 ? 42.111 -5.290 -23.726 1.00 82.69 85 LEU A O 1
ATOM 663 N N . LEU A 1 86 ? 41.014 -5.724 -21.805 1.00 84.25 86 LEU A N 1
ATOM 664 C CA . LEU A 1 86 ? 41.696 -4.717 -21.017 1.00 84.25 86 LEU A CA 1
ATOM 665 C C . LEU A 1 86 ? 42.843 -5.374 -20.241 1.00 84.25 86 LEU A C 1
ATOM 667 O O . LEU A 1 86 ? 42.668 -6.485 -19.739 1.00 84.25 86 LEU A O 1
ATOM 671 N N . PRO A 1 87 ? 44.012 -4.719 -20.157 1.00 86.31 87 PRO A N 1
ATOM 672 C CA . PRO A 1 87 ? 45.088 -5.177 -19.289 1.00 86.31 87 PRO A CA 1
ATOM 673 C C . PRO A 1 87 ? 44.664 -5.049 -17.818 1.00 86.31 87 PRO A C 1
ATOM 675 O O . PRO A 1 87 ? 43.806 -4.225 -17.492 1.00 86.31 87 PRO A O 1
ATOM 678 N N . ASP A 1 88 ? 45.273 -5.829 -16.924 1.00 83.00 88 ASP A N 1
ATOM 679 C CA . ASP A 1 88 ? 44.900 -5.862 -15.501 1.00 83.00 88 ASP A CA 1
ATOM 680 C C . ASP A 1 88 ? 44.988 -4.470 -14.847 1.00 83.00 88 ASP A C 1
ATOM 682 O O . ASP A 1 88 ? 44.151 -4.103 -14.020 1.00 83.00 88 ASP A O 1
ATOM 686 N N . GLU A 1 89 ? 45.934 -3.634 -15.286 1.00 86.25 89 GLU A N 1
ATOM 687 C CA . GLU A 1 89 ? 46.116 -2.269 -14.790 1.00 86.25 89 GLU A CA 1
ATOM 688 C C . GLU A 1 89 ? 44.940 -1.333 -15.116 1.00 86.25 89 GLU A C 1
ATOM 690 O O . GLU A 1 89 ? 44.785 -0.299 -14.464 1.00 86.25 89 GLU A O 1
ATOM 695 N N . ALA A 1 90 ? 44.095 -1.672 -16.097 1.00 83.44 90 ALA A N 1
ATOM 696 C CA . ALA A 1 90 ? 42.899 -0.896 -16.428 1.00 83.44 90 ALA A CA 1
ATOM 697 C C . ALA A 1 90 ? 41.825 -0.981 -15.331 1.00 83.44 90 ALA A C 1
ATOM 699 O O . ALA A 1 90 ? 41.010 -0.066 -15.207 1.00 83.44 90 ALA A O 1
ATOM 700 N N . PHE A 1 91 ? 41.849 -2.047 -14.522 1.00 84.44 91 PHE A N 1
ATOM 701 C CA . PHE A 1 91 ? 40.958 -2.242 -13.377 1.00 84.44 91 PHE A CA 1
ATOM 702 C C . PHE A 1 91 ? 41.527 -1.672 -12.071 1.00 84.44 91 PHE A C 1
ATOM 704 O O . PHE A 1 91 ? 40.846 -1.681 -11.044 1.00 84.44 91 PHE A O 1
ATOM 711 N N . SER A 1 92 ? 42.759 -1.152 -12.091 1.00 88.12 92 SER A N 1
ATOM 712 C CA . SER A 1 92 ? 43.354 -0.498 -10.929 1.00 88.12 92 SER A CA 1
ATOM 713 C C . SER A 1 92 ? 42.582 0.761 -10.557 1.00 88.12 92 SER A C 1
ATOM 715 O O . SER A 1 92 ? 42.177 1.556 -11.411 1.00 88.12 92 SER A O 1
ATOM 717 N N . ARG A 1 93 ? 42.444 0.986 -9.250 1.00 83.94 93 ARG A N 1
ATOM 718 C CA . ARG A 1 93 ? 41.764 2.149 -8.669 1.00 83.94 93 ARG A CA 1
ATOM 719 C C . ARG A 1 93 ? 42.303 3.462 -9.253 1.00 83.94 93 ARG A C 1
ATOM 721 O O . ARG A 1 93 ? 41.549 4.352 -9.618 1.00 83.94 93 ARG A O 1
ATOM 728 N N . GLU A 1 94 ? 43.612 3.545 -9.417 1.00 85.62 94 GLU A N 1
ATOM 729 C CA . GLU A 1 94 ? 44.369 4.673 -9.954 1.00 85.62 94 GLU A CA 1
ATOM 730 C C . GLU A 1 94 ? 44.046 4.960 -11.431 1.00 85.62 94 GLU A C 1
ATOM 732 O O . GLU A 1 94 ? 44.132 6.107 -11.860 1.00 85.62 94 GLU A O 1
ATOM 737 N N . SER A 1 95 ? 43.669 3.937 -12.209 1.00 83.06 95 SER A N 1
ATOM 738 C CA . SER A 1 95 ? 43.251 4.076 -13.610 1.00 83.06 95 SER A CA 1
ATOM 739 C C . SER A 1 95 ? 41.812 4.593 -13.713 1.00 83.06 95 SER A C 1
ATOM 741 O O . SER A 1 95 ? 41.531 5.466 -14.530 1.00 83.06 95 SER A O 1
ATOM 743 N N . LEU A 1 96 ? 40.921 4.117 -12.836 1.00 82.25 96 LEU A N 1
ATOM 744 C CA . LEU A 1 96 ? 39.508 4.518 -12.791 1.00 82.25 96 LEU A CA 1
ATOM 745 C C . LEU A 1 96 ? 39.304 5.975 -12.344 1.00 82.25 96 LEU A C 1
ATOM 747 O O . LEU A 1 96 ? 38.353 6.616 -12.775 1.00 82.25 96 LEU A O 1
ATOM 751 N N . TYR A 1 97 ? 40.205 6.514 -11.517 1.00 83.56 97 TYR A N 1
ATOM 752 C CA . TYR A 1 97 ? 40.151 7.909 -11.053 1.00 83.56 97 TYR A CA 1
ATOM 753 C C . TYR A 1 97 ? 41.038 8.875 -11.856 1.00 83.56 97 TYR A C 1
ATOM 755 O O . TYR A 1 97 ? 41.129 10.051 -11.507 1.00 83.56 97 TYR A O 1
ATOM 763 N N . ARG A 1 98 ? 41.704 8.410 -12.924 1.00 72.19 98 ARG A N 1
ATOM 764 C CA . ARG A 1 98 ? 42.678 9.215 -13.684 1.00 72.19 98 ARG A CA 1
ATOM 765 C C . ARG A 1 98 ? 42.039 10.405 -14.421 1.00 72.19 98 ARG A C 1
ATOM 767 O O . ARG A 1 98 ? 42.728 11.390 -14.653 1.00 72.19 98 ARG A O 1
ATOM 774 N N . ASP A 1 99 ? 40.746 10.326 -14.740 1.00 71.38 99 ASP A N 1
ATOM 775 C CA . ASP A 1 99 ? 39.995 11.339 -15.507 1.00 71.38 99 ASP A CA 1
ATOM 776 C C . ASP A 1 99 ? 39.284 12.392 -14.625 1.00 71.38 99 ASP A C 1
ATOM 778 O O . ASP A 1 99 ? 38.412 13.124 -15.083 1.00 71.38 99 ASP A O 1
ATOM 782 N N . HIS A 1 100 ? 39.628 12.466 -13.334 1.00 63.25 100 HIS A N 1
ATOM 783 C CA . HIS A 1 100 ? 38.977 13.356 -12.363 1.00 63.25 100 HIS A CA 1
ATOM 784 C C . HIS A 1 100 ? 39.876 14.491 -11.832 1.00 63.25 100 HIS A C 1
ATOM 786 O O . HIS A 1 100 ? 39.749 14.860 -10.666 1.00 63.25 100 HIS A O 1
ATOM 792 N N . ASN A 1 101 ? 40.745 15.069 -12.674 1.00 60.81 101 ASN A N 1
ATOM 793 C CA . ASN A 1 101 ? 41.472 16.317 -12.379 1.00 60.81 101 ASN A CA 1
ATOM 794 C C . ASN A 1 101 ? 41.409 17.312 -13.538 1.00 60.81 101 ASN A C 1
ATOM 796 O O . ASN A 1 101 ? 41.861 16.940 -14.643 1.00 60.81 101 ASN A O 1
#

Secondary structure (DSSP, 8-state):
------SS-S---------------HHHHHHHHHHHHHHTS-HHHHHHHHHHHHHTS-GGGS---HHHHHHHHHHHHTTGGGS----GGGGSHHHHTTT--